Protein AF-A0A2U1Y615-F1 (afdb_monomer_lite)

Sequence (162 aa):
MLVVSILTVRQTLAPLRLLSRMAHAIGPGTTAMRLPLGGVPREVAPLVSAMNDVLDRLEDGFRLQREFTADAAHELRTPLAVLAAHIDTLSERSAAKGFWRAERRGSGSGLGLAIVQRTMTAHGGTVIVEDAVDGGACFQLVFPDPLQTAPMAAGGAPHVRS

pLDDT: mean 71.49, std 14.88, range [36.38, 95.06]

Secondary structure (DSSP, 8-state):
-HHHHHHHHHHHHHHHHHHHHHHTT--TTTTT-PPP-TT--TTTHHHHHHHHHHHHHHHHHHHHHHHHHHHHHHHHHHHHHHHHHHHHHHHHHHHHHHHHHHTS-SSS-SHHHHHHHHHHHHTT-EEEEEEETTTEEEEEEEPPPGGGGS-S----------

Radius of gyration: 43.1 Å; chains: 1; bounding box: 130×39×96 Å

Foldseek 3Di:
DVVVVVVVVCLLCVLVVVVVVVVVVDDPPPLPDQDDLPPDPPVCSVVSVVVNVVSVVVVVVVVVVVVVVVVCVVVVVVVVVVVVVVVVVVVVVVVVVQVVVVVPDDDDSPPVVVVVQVVQVVQVKHWDWDADPVGDIDIDIGGDDPVVPDDPPDDDDDDDDD

Structure (mmCIF, N/CA/C/O backbone):
data_AF-A0A2U1Y615-F1
#
_entry.id   AF-A0A2U1Y615-F1
#
loop_
_atom_site.group_PDB
_atom_site.id
_atom_site.type_symbol
_atom_site.label_atom_id
_atom_site.label_alt_id
_atom_site.label_comp_id
_atom_site.label_asym_id
_atom_site.label_entity_id
_atom_site.label_seq_id
_atom_site.pdbx_PDB_ins_code
_atom_site.Cartn_x
_atom_site.Cartn_y
_atom_site.Cartn_z
_atom_site.occupancy
_atom_site.B_iso_or_equiv
_atom_site.auth_seq_id
_atom_site.auth_comp_id
_atom_site.auth_asym_id
_atom_site.auth_atom_id
_atom_site.pdbx_PDB_model_num
ATOM 1 N N . MET A 1 1 ? -36.461 -12.970 46.860 1.00 58.25 1 MET A N 1
ATOM 2 C CA . MET A 1 1 ? -34.995 -13.054 46.670 1.00 58.25 1 MET A CA 1
ATOM 3 C C . MET A 1 1 ? -34.608 -13.824 45.414 1.00 58.25 1 MET A C 1
ATOM 5 O O . MET A 1 1 ? -34.169 -13.160 44.491 1.00 58.25 1 MET A O 1
ATOM 9 N N . LEU A 1 2 ? -34.858 -15.137 45.288 1.00 77.50 2 LEU A N 1
ATOM 10 C CA . LEU A 1 2 ? -34.485 -15.910 44.079 1.00 77.50 2 LEU A CA 1
ATOM 11 C C . LEU A 1 2 ? -34.915 -15.281 42.738 1.00 77.50 2 LEU A C 1
ATOM 13 O O . LEU A 1 2 ? -34.089 -15.153 41.842 1.00 77.50 2 LEU A O 1
ATOM 17 N N . VAL A 1 3 ? -36.168 -14.826 42.611 1.00 70.06 3 VAL A N 1
ATOM 18 C CA . VAL A 1 3 ? -36.657 -14.153 41.387 1.00 70.06 3 VAL A CA 1
ATOM 19 C C . VAL A 1 3 ? -35.862 -12.880 41.076 1.00 70.06 3 VAL A C 1
ATOM 21 O O . VAL A 1 3 ? -35.546 -12.633 39.918 1.00 70.06 3 VAL A O 1
ATOM 24 N N . VAL A 1 4 ? -35.477 -12.112 42.103 1.00 70.25 4 VAL A N 1
ATOM 25 C CA . VAL A 1 4 ? -34.638 -10.915 41.944 1.00 70.25 4 VAL A CA 1
ATOM 26 C C . VAL A 1 4 ? -33.248 -11.323 41.469 1.00 70.25 4 VAL A C 1
ATOM 28 O O . VAL A 1 4 ? -32.832 -10.844 40.427 1.00 70.25 4 VAL A O 1
ATOM 31 N N . SER A 1 5 ? -32.578 -12.276 42.127 1.00 71.62 5 SER A N 1
ATOM 32 C CA . SER A 1 5 ? -31.261 -12.771 41.692 1.00 71.62 5 SER A CA 1
ATOM 33 C C . SER A 1 5 ? -31.271 -13.304 40.254 1.00 71.62 5 SER A C 1
ATOM 35 O O . SER A 1 5 ? -30.357 -13.013 39.488 1.00 71.62 5 SER A O 1
ATOM 37 N N . ILE A 1 6 ? -32.316 -14.038 39.855 1.00 74.81 6 ILE A N 1
ATOM 38 C CA . ILE A 1 6 ? -32.480 -14.542 38.483 1.00 74.81 6 ILE A CA 1
ATOM 39 C C . ILE A 1 6 ? -32.685 -13.386 37.495 1.00 74.81 6 ILE A C 1
ATOM 41 O O . ILE A 1 6 ? -32.085 -13.400 36.422 1.00 74.81 6 ILE A O 1
ATOM 45 N N . LEU A 1 7 ? -33.487 -12.374 37.839 1.00 69.62 7 LEU A N 1
ATOM 46 C CA . LEU A 1 7 ? -33.644 -11.172 37.016 1.00 69.62 7 LEU A CA 1
ATOM 47 C C . LEU A 1 7 ? -32.320 -10.407 36.898 1.00 69.62 7 LEU A C 1
ATOM 49 O O . LEU A 1 7 ? -31.908 -10.125 35.777 1.00 69.62 7 LEU A O 1
ATOM 53 N N . THR A 1 8 ? -31.606 -10.170 38.003 1.00 68.69 8 THR A N 1
ATOM 54 C CA . THR A 1 8 ? -30.297 -9.502 38.007 1.00 68.69 8 THR A CA 1
ATOM 55 C C . THR A 1 8 ? -29.301 -10.239 37.114 1.00 68.69 8 THR A C 1
ATOM 57 O O . THR A 1 8 ? -28.719 -9.620 36.234 1.00 68.69 8 THR A O 1
ATOM 60 N N . VAL A 1 9 ? -29.161 -11.563 37.254 1.00 71.75 9 VAL A N 1
ATOM 61 C CA . VAL A 1 9 ? -28.249 -12.379 36.428 1.00 71.75 9 VAL A CA 1
ATOM 62 C C . VAL A 1 9 ? -28.651 -12.375 34.949 1.00 71.75 9 VAL A C 1
ATOM 64 O O . VAL A 1 9 ? -27.794 -12.289 34.071 1.00 71.75 9 VAL A O 1
ATOM 67 N N . ARG A 1 10 ? -29.948 -12.433 34.621 1.00 60.84 10 ARG A N 1
ATOM 68 C CA . ARG A 1 10 ? -30.394 -12.352 33.218 1.00 60.84 10 ARG A CA 1
ATOM 69 C C . ARG A 1 10 ? -30.171 -10.957 32.629 1.00 60.84 10 ARG A C 1
ATOM 71 O O . ARG A 1 10 ? -29.836 -10.857 31.452 1.00 60.84 10 ARG A O 1
ATOM 78 N N . GLN A 1 11 ? -30.310 -9.908 33.435 1.00 60.94 11 GLN A N 1
ATOM 79 C CA . GLN A 1 11 ? -30.157 -8.512 33.029 1.00 60.94 11 GLN A CA 1
ATOM 80 C C . GLN A 1 11 ? -28.684 -8.077 32.929 1.00 60.94 11 GLN A C 1
ATOM 82 O O . GLN A 1 11 ? -28.365 -7.271 32.061 1.00 60.94 11 GLN A O 1
ATOM 87 N N . THR A 1 12 ? -27.769 -8.657 33.715 1.00 63.94 12 THR A N 1
ATOM 88 C CA . THR A 1 12 ? -26.314 -8.436 33.579 1.00 63.94 12 THR A CA 1
ATOM 89 C C . THR A 1 12 ? -25.685 -9.244 32.441 1.00 63.94 12 THR A C 1
ATOM 91 O O . THR A 1 12 ? -24.735 -8.778 31.818 1.00 63.94 12 THR A O 1
ATOM 94 N N . LEU A 1 13 ? -26.221 -10.427 32.113 1.00 68.56 13 LEU A N 1
ATOM 95 C CA . LEU A 1 13 ? -25.701 -11.274 31.028 1.00 68.56 13 LEU A CA 1
ATOM 96 C C . LEU A 1 13 ? -26.314 -10.979 29.645 1.00 68.56 13 LEU A C 1
ATOM 98 O O . LEU A 1 13 ? -25.728 -11.352 28.625 1.00 68.56 13 LEU A O 1
ATOM 102 N N . ALA A 1 14 ? -27.472 -10.314 29.569 1.00 67.06 14 ALA A N 1
ATOM 103 C CA . ALA A 1 14 ? -28.089 -9.940 28.292 1.00 67.06 14 ALA A CA 1
ATOM 104 C C . ALA A 1 14 ? -27.231 -8.973 27.436 1.00 67.06 14 ALA A C 1
ATOM 106 O O . ALA A 1 14 ? -27.087 -9.256 26.242 1.00 67.06 14 ALA A O 1
ATOM 107 N N . PRO A 1 15 ? -26.593 -7.915 27.990 1.00 58.94 15 PRO A N 1
ATOM 108 C CA . PRO A 1 15 ? -25.696 -7.037 27.234 1.00 58.94 15 PRO A CA 1
ATOM 109 C C . PRO A 1 15 ? -24.514 -7.784 26.603 1.00 58.94 15 PRO A C 1
ATOM 111 O O . PRO A 1 15 ? -24.197 -7.563 25.437 1.00 58.94 15 PRO A O 1
ATOM 114 N N . LEU A 1 16 ? -23.914 -8.746 27.312 1.00 63.72 16 LEU A N 1
ATOM 115 C CA . LEU A 1 16 ? -22.785 -9.533 26.795 1.00 63.72 16 LEU A CA 1
ATOM 116 C C . LEU A 1 16 ? -23.167 -10.366 25.556 1.00 63.72 16 LEU A C 1
ATOM 118 O O . LEU A 1 16 ? -22.381 -10.494 24.619 1.00 63.72 16 LEU A O 1
ATOM 122 N N . ARG A 1 17 ? -24.407 -10.873 25.500 1.00 63.88 17 ARG A N 1
ATOM 123 C CA . ARG A 1 17 ? -24.959 -11.590 24.330 1.00 63.88 17 ARG A CA 1
ATOM 124 C C . ARG A 1 17 ? -25.344 -10.671 23.166 1.00 63.88 17 ARG A C 1
ATOM 126 O O . ARG A 1 17 ? -25.608 -11.165 22.067 1.00 63.88 17 ARG A O 1
ATOM 133 N N . LEU A 1 18 ? -25.437 -9.363 23.400 1.00 65.00 18 LEU A N 1
ATOM 134 C CA . LEU A 1 18 ? -25.596 -8.354 22.354 1.00 65.00 18 LEU A CA 1
ATOM 135 C C . LEU A 1 18 ? -24.218 -7.994 21.779 1.00 65.00 18 LEU A C 1
ATOM 137 O O . LEU A 1 18 ? -24.011 -8.142 20.577 1.00 65.00 18 LEU A O 1
ATOM 141 N N . LEU A 1 19 ? -23.257 -7.667 22.651 1.00 59.41 19 LEU A N 1
ATOM 142 C CA . LEU A 1 19 ? -21.865 -7.371 22.292 1.00 59.41 19 LEU A CA 1
ATOM 143 C C . LEU A 1 19 ? -21.205 -8.513 21.510 1.00 59.41 19 LEU A C 1
ATOM 145 O O . LEU A 1 19 ? -20.611 -8.270 20.467 1.00 59.41 19 LEU A O 1
ATOM 149 N N . SER A 1 20 ? -21.350 -9.764 21.959 1.00 65.31 20 SER A N 1
ATOM 150 C CA . SER A 1 20 ? -20.775 -10.929 21.269 1.00 65.31 20 SER A CA 1
ATOM 151 C C . SER A 1 20 ? -21.321 -11.113 19.844 1.00 65.31 20 SER A C 1
ATOM 153 O O . SER A 1 20 ? -20.560 -11.466 18.945 1.00 65.31 20 SER A O 1
ATOM 155 N N . ARG A 1 21 ? -22.610 -10.819 19.611 1.00 63.78 21 ARG A N 1
ATOM 156 C CA . ARG A 1 21 ? -23.210 -10.875 18.267 1.00 63.78 21 ARG A CA 1
ATOM 157 C C . ARG A 1 21 ? -22.778 -9.708 17.383 1.00 63.78 21 ARG A C 1
ATOM 159 O O . ARG A 1 21 ? -22.562 -9.920 16.197 1.00 63.78 21 ARG A O 1
ATOM 166 N N . MET A 1 22 ? -22.606 -8.514 17.952 1.00 55.97 22 MET A N 1
ATOM 167 C CA . MET A 1 22 ? -22.051 -7.361 17.234 1.00 55.97 22 MET A CA 1
ATOM 168 C C . MET A 1 22 ? -20.584 -7.594 16.851 1.00 55.97 22 MET A C 1
ATOM 170 O O . MET A 1 22 ? -20.226 -7.373 15.702 1.00 55.97 22 MET A O 1
ATOM 174 N N . ALA A 1 23 ? -19.762 -8.142 17.751 1.00 57.78 23 ALA A N 1
ATOM 175 C CA . ALA A 1 23 ? -18.364 -8.476 17.471 1.00 57.78 23 ALA A CA 1
ATOM 176 C C . ALA A 1 23 ? -18.209 -9.510 16.338 1.00 57.78 23 ALA A C 1
ATOM 178 O O . ALA A 1 23 ? -17.299 -9.393 15.526 1.00 57.78 23 ALA A O 1
ATOM 179 N N . HIS A 1 24 ? -19.124 -10.481 16.228 1.00 56.47 24 HIS A N 1
ATOM 180 C CA . HIS A 1 24 ? -19.172 -11.421 15.096 1.00 56.47 24 HIS A CA 1
ATOM 181 C C . HIS A 1 24 ? -19.591 -10.783 13.757 1.00 56.47 24 HIS A C 1
ATOM 183 O O . HIS A 1 24 ? -19.408 -11.402 12.713 1.00 56.47 24 HIS A O 1
ATOM 189 N N . ALA A 1 25 ? -20.146 -9.567 13.770 1.00 54.94 25 ALA A N 1
ATOM 190 C CA . ALA A 1 25 ? -20.493 -8.808 12.570 1.00 54.94 25 ALA A CA 1
ATOM 191 C C . ALA A 1 25 ? -19.391 -7.817 12.138 1.00 54.94 25 ALA A C 1
ATOM 193 O O . ALA A 1 25 ? -19.546 -7.157 11.108 1.00 54.94 25 ALA A O 1
ATOM 194 N N . ILE A 1 26 ? -18.285 -7.709 12.889 1.00 51.66 26 ILE A N 1
ATOM 195 C CA . ILE A 1 26 ? -17.120 -6.891 12.526 1.00 51.66 26 ILE A CA 1
ATOM 196 C C . ILE A 1 26 ? -16.234 -7.701 11.572 1.00 51.66 26 ILE A C 1
ATOM 198 O O . ILE A 1 26 ? -15.547 -8.638 11.971 1.00 51.66 26 ILE A O 1
ATOM 202 N N . GLY A 1 27 ? -16.255 -7.323 10.298 1.00 54.62 27 GLY A N 1
ATOM 203 C CA . GLY A 1 27 ? -15.402 -7.854 9.239 1.00 54.62 27 GLY A CA 1
ATOM 204 C C . GLY A 1 27 ? -14.787 -6.724 8.404 1.00 54.62 27 GLY A C 1
ATOM 205 O O . GLY A 1 27 ? -15.030 -5.550 8.692 1.00 54.62 27 GLY A O 1
ATOM 206 N N . PRO A 1 28 ? -14.029 -7.039 7.335 1.00 46.25 28 PRO A N 1
ATOM 207 C CA . PRO A 1 28 ? -13.206 -6.066 6.594 1.00 46.25 28 PRO A CA 1
ATOM 208 C C . PRO A 1 28 ? -13.935 -4.871 5.943 1.00 46.25 28 PRO A C 1
ATOM 210 O O . PRO A 1 28 ? -13.275 -3.988 5.396 1.00 46.25 28 PRO A O 1
ATOM 213 N N . GLY A 1 29 ? -15.274 -4.839 5.980 1.00 47.25 29 GLY A N 1
ATOM 214 C CA . GLY A 1 29 ? -16.115 -3.752 5.467 1.00 47.25 29 GLY A CA 1
ATOM 215 C C . GLY A 1 29 ? -17.134 -3.177 6.464 1.00 47.25 29 GLY A C 1
ATOM 216 O O . GLY A 1 29 ? -17.986 -2.401 6.046 1.00 47.25 29 GLY A O 1
ATOM 217 N N . THR A 1 30 ? -17.097 -3.552 7.751 1.00 46.56 30 THR A N 1
ATOM 218 C CA . THR A 1 30 ? -18.109 -3.152 8.762 1.00 46.56 30 THR A CA 1
ATOM 219 C C . THR A 1 30 ? -17.526 -2.527 10.037 1.00 46.56 30 THR A C 1
ATOM 221 O O . THR A 1 30 ? -18.259 -2.292 10.999 1.00 46.56 30 THR A O 1
ATOM 224 N N . THR A 1 31 ? -16.230 -2.197 10.047 1.00 49.22 31 THR A N 1
ATOM 225 C CA . THR A 1 31 ? -15.482 -1.664 11.206 1.00 49.22 31 THR A CA 1
ATOM 226 C C . THR A 1 31 ? -16.103 -0.414 11.847 1.00 49.22 31 THR A C 1
ATOM 228 O O . THR A 1 31 ? -15.983 -0.227 13.055 1.00 49.22 31 THR A O 1
ATOM 231 N N . ALA A 1 32 ? -16.851 0.388 11.083 1.00 51.56 32 ALA A N 1
ATOM 232 C CA . ALA A 1 32 ? -17.516 1.607 11.551 1.00 51.56 32 ALA A CA 1
ATOM 233 C C . ALA A 1 32 ? -18.609 1.397 12.630 1.00 51.56 32 ALA A C 1
ATOM 235 O O . ALA A 1 32 ? -19.065 2.367 13.238 1.00 51.56 32 ALA A O 1
ATOM 236 N N . MET A 1 33 ? -19.062 0.163 12.896 1.00 51.78 33 MET A N 1
ATOM 237 C CA . MET A 1 33 ? -20.088 -0.099 13.915 1.00 51.78 33 MET A CA 1
ATOM 238 C C . MET A 1 33 ? -19.484 -0.147 15.333 1.00 51.78 33 MET A C 1
ATOM 240 O O . MET A 1 33 ? -19.117 -1.207 15.837 1.00 51.78 33 MET A O 1
ATOM 244 N N . ARG A 1 34 ? -19.395 1.016 15.991 1.00 63.06 34 ARG A N 1
ATOM 245 C CA . ARG A 1 34 ? -18.951 1.140 17.395 1.00 63.06 34 ARG A CA 1
ATOM 246 C C . ARG A 1 34 ? -19.960 0.533 18.376 1.00 63.06 34 ARG A C 1
ATOM 248 O O . ARG A 1 34 ? -21.172 0.582 18.155 1.00 63.06 34 ARG A O 1
ATOM 255 N N . LEU A 1 35 ? -19.466 -0.002 19.495 1.00 65.00 35 LEU A N 1
ATOM 256 C CA . LEU A 1 35 ? -20.323 -0.538 20.557 1.00 65.00 35 LEU A CA 1
ATOM 257 C C . LEU A 1 35 ? -21.043 0.621 21.278 1.00 65.00 35 LEU A C 1
ATOM 259 O O . LEU A 1 35 ? -20.371 1.555 21.731 1.00 65.00 35 LEU A O 1
ATOM 263 N N . PRO A 1 36 ? -22.382 0.582 21.430 1.00 65.56 36 PRO A N 1
ATOM 264 C CA . PRO A 1 36 ? -23.127 1.666 22.060 1.00 65.56 36 PRO A CA 1
ATOM 265 C C . PRO A 1 36 ? -22.837 1.743 23.564 1.00 65.56 36 PRO A C 1
ATOM 267 O O . PRO A 1 36 ? -23.026 0.775 24.296 1.00 65.56 36 PRO A O 1
ATOM 270 N N . LEU A 1 37 ? -22.437 2.927 24.037 1.00 64.69 37 LEU A N 1
ATOM 271 C CA . LEU A 1 37 ? -22.217 3.213 25.464 1.00 64.69 37 LEU A CA 1
ATOM 272 C C . LEU A 1 37 ? -23.532 3.429 26.245 1.00 64.69 37 LEU A C 1
ATOM 274 O O . LEU A 1 37 ? -23.552 3.361 27.474 1.00 64.69 37 LEU A O 1
ATOM 278 N N . GLY A 1 38 ? -24.644 3.681 25.547 1.00 67.25 38 GLY A N 1
ATOM 279 C CA . GLY A 1 38 ? -25.960 3.878 26.157 1.00 67.25 38 GLY A CA 1
ATOM 280 C C . GLY A 1 38 ? -26.525 2.588 26.760 1.00 67.25 38 GLY A C 1
ATOM 281 O O . GLY A 1 38 ? -26.623 1.571 26.081 1.00 67.25 38 GLY A O 1
ATOM 282 N N . GLY A 1 39 ? -26.929 2.636 28.034 1.00 69.69 39 GLY A N 1
ATOM 283 C CA . GLY A 1 39 ? -27.520 1.492 28.745 1.00 69.69 39 GLY A CA 1
ATOM 284 C C . GLY A 1 39 ? -26.515 0.460 29.277 1.00 69.69 39 GLY A C 1
ATOM 285 O O . GLY A 1 39 ? -26.929 -0.569 29.810 1.00 69.69 39 GLY A O 1
ATOM 286 N N . VAL A 1 40 ? -25.211 0.723 29.164 1.00 71.81 40 VAL A N 1
ATOM 287 C CA . VAL A 1 40 ? -24.149 -0.140 29.704 1.00 71.81 40 VAL A CA 1
ATOM 288 C C . VAL A 1 40 ? -23.959 0.138 31.211 1.00 71.81 40 VAL A C 1
ATOM 290 O O . VAL A 1 40 ? -23.891 1.306 31.599 1.00 71.81 40 VAL A O 1
ATOM 293 N N . PRO A 1 41 ? -23.855 -0.890 32.082 1.00 74.94 41 PRO A N 1
ATOM 294 C CA . PRO A 1 41 ? -23.499 -0.706 33.494 1.00 74.94 41 PRO A CA 1
ATOM 295 C C . PRO A 1 41 ? -22.156 0.019 33.665 1.00 74.94 41 PRO A C 1
ATOM 297 O O . PRO A 1 41 ? -21.246 -0.151 32.847 1.00 74.94 41 PRO A O 1
ATOM 300 N N . ARG A 1 42 ? -21.998 0.804 34.739 1.00 75.12 42 ARG A N 1
ATOM 301 C CA . ARG A 1 42 ? -20.797 1.641 34.961 1.00 75.12 42 ARG A CA 1
ATOM 302 C C . ARG A 1 42 ? -19.507 0.824 35.053 1.00 75.12 42 ARG A C 1
ATOM 304 O O . ARG A 1 42 ? -18.445 1.321 34.707 1.00 75.12 42 ARG A O 1
ATOM 311 N N . GLU A 1 43 ? -19.618 -0.428 35.471 1.00 80.12 43 GLU A N 1
ATOM 312 C CA . GLU A 1 43 ? -18.542 -1.407 35.609 1.00 80.12 43 GLU A CA 1
ATOM 313 C C . GLU A 1 43 ? -18.075 -1.951 34.248 1.00 80.12 43 GLU A C 1
ATOM 315 O O . GLU A 1 43 ? -16.931 -2.372 34.102 1.00 80.12 43 GLU A O 1
ATOM 320 N N . VAL A 1 44 ? -18.956 -1.940 33.241 1.00 78.69 44 VAL A N 1
ATOM 321 C CA . VAL A 1 44 ? -18.710 -2.491 31.896 1.00 78.69 44 VAL A CA 1
ATOM 322 C C . VAL A 1 44 ? -18.309 -1.392 30.903 1.00 78.69 44 VAL A C 1
ATOM 324 O O . VAL A 1 44 ? -17.588 -1.663 29.943 1.00 78.69 44 VAL A O 1
ATOM 327 N N . ALA A 1 45 ? -18.705 -0.138 31.149 1.00 76.56 45 ALA A N 1
ATOM 328 C CA . ALA A 1 45 ? -18.372 1.003 30.294 1.00 76.56 45 ALA A CA 1
ATOM 329 C C . ALA A 1 45 ? -16.857 1.185 30.009 1.00 76.56 45 ALA A C 1
ATOM 331 O O . ALA A 1 45 ? -16.527 1.423 28.845 1.00 76.56 45 ALA A O 1
ATOM 332 N N . PRO A 1 46 ? -15.918 1.004 30.968 1.00 78.50 46 PRO A N 1
ATOM 333 C CA . PRO A 1 46 ? -14.481 1.111 30.688 1.00 78.50 46 PRO A CA 1
ATOM 334 C C . PRO A 1 46 ? -13.974 0.063 29.687 1.00 78.50 46 PRO A C 1
ATOM 336 O O . PRO A 1 46 ? -13.151 0.378 28.832 1.00 78.50 46 PRO A O 1
ATOM 339 N N . LEU A 1 47 ? -14.499 -1.167 29.747 1.00 81.44 47 LEU A N 1
ATOM 340 C CA . LEU A 1 47 ? -14.148 -2.237 28.807 1.00 81.44 47 LEU A CA 1
ATOM 341 C C . LEU A 1 47 ? -14.691 -1.952 27.400 1.00 81.44 47 LEU A C 1
ATOM 343 O O . LEU A 1 47 ? -14.006 -2.210 26.414 1.00 81.44 47 LEU A O 1
ATOM 347 N N . VAL A 1 48 ? -15.905 -1.400 27.302 1.00 80.50 48 VAL A N 1
ATOM 348 C CA . VAL A 1 48 ? -16.489 -0.981 26.016 1.00 80.50 48 VAL A CA 1
ATOM 349 C C . VAL A 1 48 ? -15.687 0.165 25.398 1.00 80.50 48 VAL A C 1
ATOM 351 O O . VAL A 1 48 ? -15.430 0.130 24.197 1.00 80.50 48 VAL A O 1
ATOM 354 N N . SER A 1 49 ? -15.234 1.129 26.207 1.00 79.81 49 SER A N 1
ATOM 355 C CA . SER A 1 49 ? -14.332 2.194 25.749 1.00 79.81 49 SER A CA 1
ATOM 356 C C . SER A 1 49 ? -13.020 1.616 25.220 1.00 79.81 49 SER A C 1
ATOM 358 O O . SER A 1 49 ? -12.699 1.833 24.060 1.00 79.81 49 SER A O 1
ATOM 360 N N . ALA A 1 50 ? -12.325 0.788 26.008 1.00 84.00 50 ALA A N 1
ATOM 361 C CA . ALA A 1 50 ? -11.052 0.191 25.602 1.00 84.00 50 ALA A CA 1
ATOM 362 C C . ALA A 1 50 ? -11.166 -0.686 24.337 1.00 84.00 50 ALA A C 1
ATOM 364 O O . ALA A 1 50 ? -10.234 -0.745 23.538 1.00 84.00 50 ALA A O 1
ATOM 365 N N . MET A 1 51 ? -12.306 -1.356 24.128 1.00 78.94 51 MET A N 1
ATOM 366 C CA . MET A 1 51 ? -12.578 -2.091 22.888 1.00 78.94 51 MET A CA 1
ATOM 367 C C . MET A 1 51 ? -12.771 -1.145 21.696 1.00 78.94 51 MET A C 1
ATOM 369 O O . MET A 1 51 ? -12.219 -1.402 20.629 1.00 78.94 51 MET A O 1
ATOM 373 N N . ASN A 1 52 ? -13.513 -0.045 21.866 1.00 85.06 52 ASN A N 1
ATOM 374 C CA . ASN A 1 52 ? -13.659 0.973 20.825 1.00 85.06 52 ASN A CA 1
ATOM 375 C C . ASN A 1 52 ? -12.296 1.614 20.480 1.00 85.06 52 ASN A C 1
ATOM 377 O O . ASN A 1 52 ? -11.974 1.680 19.299 1.00 85.06 52 ASN A O 1
ATOM 381 N N . ASP A 1 53 ? -11.451 1.934 21.468 1.00 85.12 53 ASP A N 1
ATOM 382 C CA . ASP A 1 53 ? -10.096 2.475 21.249 1.00 85.12 53 ASP A CA 1
ATOM 383 C C . ASP A 1 53 ? -9.199 1.515 20.432 1.00 85.12 53 ASP A C 1
ATOM 385 O O . ASP A 1 53 ? -8.339 1.941 19.657 1.00 85.12 53 ASP A O 1
ATOM 389 N N . VAL A 1 54 ? -9.368 0.197 20.605 1.00 85.25 54 VAL A N 1
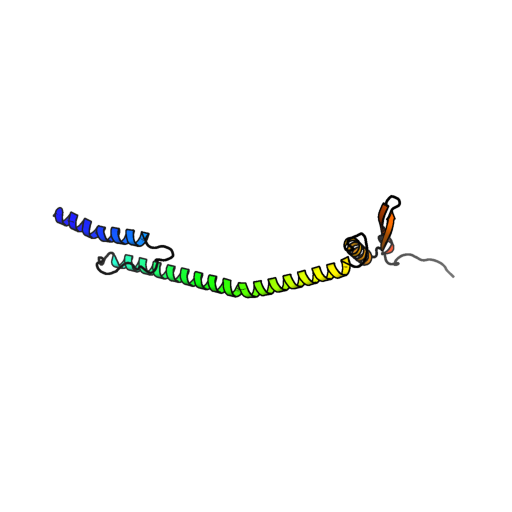ATOM 390 C CA . VAL A 1 54 ? -8.666 -0.827 19.809 1.00 85.25 54 VAL A CA 1
ATOM 391 C C . VAL A 1 54 ? -9.228 -0.905 18.387 1.00 85.25 54 VAL A C 1
ATOM 393 O O . VAL A 1 54 ? -8.452 -1.036 17.439 1.00 85.25 54 VAL A O 1
ATOM 396 N N . LEU A 1 55 ? -10.549 -0.793 18.218 1.00 81.75 55 LEU A N 1
ATOM 397 C CA . LEU A 1 55 ? -11.193 -0.744 16.901 1.00 81.75 55 LEU A CA 1
ATOM 398 C C . LEU A 1 55 ? -10.776 0.507 16.113 1.00 81.75 55 LEU A C 1
ATOM 400 O O . LEU A 1 55 ? -10.467 0.377 14.931 1.00 81.75 55 LEU A O 1
ATOM 404 N N . ASP A 1 56 ? -10.686 1.672 16.764 1.00 84.12 56 ASP A N 1
ATOM 405 C CA . ASP A 1 56 ? -10.181 2.919 16.171 1.00 84.12 56 ASP A CA 1
ATOM 406 C C . ASP A 1 56 ? -8.762 2.716 15.605 1.00 84.12 56 ASP A C 1
ATOM 408 O O . ASP A 1 56 ? -8.518 2.937 14.419 1.00 84.12 56 ASP A O 1
ATOM 412 N N . ARG A 1 57 ? -7.837 2.179 16.417 1.00 85.25 57 ARG A N 1
ATOM 413 C CA . ARG A 1 57 ? -6.441 1.925 16.005 1.00 85.25 57 ARG A CA 1
ATOM 414 C C . ARG A 1 57 ? -6.315 0.924 14.853 1.00 85.25 57 ARG A C 1
ATOM 416 O O . ARG A 1 57 ? -5.423 1.064 14.016 1.00 85.25 57 ARG A O 1
ATOM 423 N N . LEU A 1 58 ? -7.173 -0.097 14.809 1.00 84.31 58 LEU A N 1
ATOM 424 C CA . LEU A 1 58 ? -7.211 -1.054 13.698 1.00 84.31 58 LEU A CA 1
ATOM 425 C C . LEU A 1 58 ? -7.748 -0.404 12.417 1.00 84.31 58 LEU A C 1
ATOM 427 O O . LEU A 1 58 ? -7.202 -0.632 11.338 1.00 84.31 58 LEU A O 1
ATOM 431 N N . GLU A 1 59 ? -8.792 0.417 12.524 1.00 80.88 59 GLU A N 1
ATOM 432 C CA . GLU A 1 59 ? -9.377 1.151 11.400 1.00 80.88 59 GLU A CA 1
ATOM 433 C C . GLU A 1 59 ? -8.381 2.155 10.797 1.00 80.88 59 GLU A C 1
ATOM 435 O O . GLU A 1 59 ? -8.227 2.204 9.572 1.00 80.88 59 GLU A O 1
ATOM 440 N N . ASP A 1 60 ? -7.625 2.859 11.643 1.00 83.00 60 ASP A N 1
ATOM 441 C CA . ASP A 1 60 ? -6.512 3.730 11.251 1.00 83.00 60 ASP A CA 1
ATOM 442 C C . ASP A 1 60 ? -5.405 2.964 10.516 1.00 83.00 60 ASP A C 1
ATOM 444 O O . ASP A 1 60 ? -5.006 3.357 9.416 1.00 83.00 60 ASP A O 1
ATOM 448 N N . GLY A 1 61 ? -4.956 1.831 11.067 1.00 79.56 61 GLY A N 1
ATOM 449 C CA . GLY A 1 61 ? -3.935 0.985 10.442 1.00 79.56 61 GLY A CA 1
ATOM 450 C C . GLY A 1 61 ? -4.354 0.457 9.065 1.00 79.56 61 GLY A C 1
ATOM 451 O O . GLY A 1 61 ? -3.600 0.569 8.096 1.00 79.56 61 GLY A O 1
ATOM 452 N N . PHE A 1 62 ? -5.582 -0.057 8.937 1.00 79.81 62 PHE A N 1
ATOM 453 C CA . PHE A 1 62 ? -6.107 -0.543 7.655 1.00 79.81 62 PHE A CA 1
ATOM 454 C C . PHE A 1 62 ? -6.369 0.576 6.641 1.00 79.81 62 PHE A C 1
ATOM 456 O O . PHE A 1 62 ? -6.332 0.329 5.434 1.00 79.81 62 PHE A O 1
ATOM 463 N N . ARG A 1 63 ? -6.678 1.798 7.086 1.00 79.88 63 ARG A N 1
ATOM 464 C CA . ARG A 1 63 ? -6.792 2.971 6.209 1.00 79.88 63 ARG A CA 1
ATOM 465 C C . ARG A 1 63 ? -5.433 3.335 5.615 1.00 79.88 63 ARG A C 1
ATOM 467 O O . ARG A 1 63 ? -5.307 3.301 4.394 1.00 79.88 63 ARG A O 1
ATOM 474 N N . LEU A 1 64 ? -4.415 3.526 6.455 1.00 80.75 64 LEU A N 1
ATOM 475 C CA . LEU A 1 64 ? -3.059 3.859 6.009 1.00 80.75 64 LEU A CA 1
ATOM 476 C C . LEU A 1 64 ? -2.481 2.785 5.068 1.00 80.75 64 LEU A C 1
ATOM 478 O O . LEU A 1 64 ? -1.886 3.108 4.044 1.00 80.75 64 LEU A O 1
ATOM 482 N N . GLN A 1 65 ? -2.709 1.499 5.364 1.00 81.94 65 GLN A N 1
ATOM 483 C CA . GLN A 1 65 ? -2.283 0.399 4.492 1.00 81.94 65 GLN A CA 1
ATOM 484 C C . GLN A 1 65 ? -2.974 0.429 3.117 1.00 81.94 65 GLN A C 1
ATOM 486 O O . GLN A 1 65 ? -2.335 0.130 2.105 1.00 81.94 65 GLN A O 1
ATOM 491 N N . ARG A 1 66 ? -4.271 0.767 3.058 1.00 82.12 66 ARG A N 1
ATOM 492 C CA . ARG A 1 66 ? -5.018 0.872 1.793 1.00 82.12 66 ARG A CA 1
ATOM 493 C C . ARG A 1 66 ? -4.550 2.054 0.954 1.00 82.12 66 ARG A C 1
ATOM 495 O O . ARG A 1 66 ? -4.338 1.861 -0.238 1.00 82.12 66 ARG A O 1
ATOM 502 N N . GLU A 1 67 ? -4.351 3.216 1.570 1.00 84.56 67 GLU A N 1
ATOM 503 C CA . GLU A 1 67 ? -3.811 4.414 0.912 1.00 84.56 67 GLU A CA 1
ATOM 504 C C . GLU A 1 67 ? -2.416 4.118 0.340 1.00 84.56 67 GLU A C 1
ATOM 506 O O . GLU A 1 67 ? -2.242 4.157 -0.874 1.00 84.56 67 GLU A O 1
ATOM 511 N N . PHE A 1 68 ? -1.484 3.618 1.161 1.00 82.56 68 PHE A N 1
ATOM 512 C CA . PHE A 1 68 ? -0.140 3.232 0.709 1.00 82.56 68 PHE A CA 1
ATOM 513 C C . PHE A 1 68 ? -0.149 2.214 -0.446 1.00 82.56 68 PHE A C 1
ATOM 515 O O . PHE A 1 68 ? 0.630 2.334 -1.389 1.00 82.56 68 PHE A O 1
ATOM 522 N N . THR A 1 69 ? -1.038 1.213 -0.407 1.00 81.44 69 THR A N 1
ATOM 523 C CA . THR A 1 69 ? -1.143 0.208 -1.482 1.00 81.44 69 THR A CA 1
ATOM 524 C C . THR A 1 69 ? -1.720 0.809 -2.768 1.00 81.44 69 THR A C 1
ATOM 526 O O . THR A 1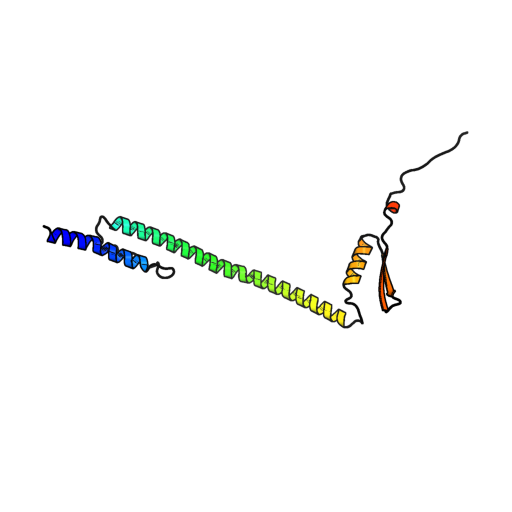 69 ? -1.280 0.455 -3.863 1.00 81.44 69 THR A O 1
ATOM 529 N N . ALA A 1 70 ? -2.701 1.709 -2.657 1.00 84.44 70 ALA A N 1
ATOM 530 C CA . ALA A 1 70 ? -3.306 2.381 -3.800 1.00 84.44 70 ALA A CA 1
ATOM 531 C C . ALA A 1 70 ? -2.322 3.354 -4.461 1.00 84.44 70 ALA A C 1
ATOM 533 O O . ALA A 1 70 ? -2.187 3.328 -5.687 1.00 84.44 70 ALA A O 1
ATOM 534 N N . ASP A 1 71 ? -1.605 4.146 -3.666 1.00 82.88 71 ASP A N 1
ATOM 535 C CA . ASP A 1 71 ? -0.614 5.107 -4.146 1.00 82.88 71 ASP A CA 1
ATOM 536 C C . ASP A 1 71 ? 0.563 4.380 -4.797 1.00 82.88 71 ASP A C 1
ATOM 538 O O . ASP A 1 71 ? 0.848 4.622 -5.969 1.00 82.88 71 ASP A O 1
ATOM 542 N N . ALA A 1 72 ? 1.150 3.378 -4.130 1.00 86.31 72 ALA A N 1
ATOM 543 C CA . ALA A 1 72 ? 2.226 2.567 -4.703 1.00 86.31 72 ALA A CA 1
ATOM 544 C C . ALA A 1 72 ? 1.819 1.891 -6.027 1.00 86.31 72 ALA A C 1
ATOM 546 O O . ALA A 1 72 ? 2.613 1.829 -6.965 1.00 86.31 72 ALA A O 1
ATOM 547 N N . ALA A 1 73 ? 0.573 1.418 -6.158 1.00 86.88 73 ALA A N 1
ATOM 548 C CA . ALA A 1 73 ? 0.086 0.837 -7.410 1.00 86.88 73 ALA A CA 1
ATOM 549 C C . ALA A 1 73 ? -0.025 1.866 -8.553 1.00 86.88 73 ALA A C 1
ATOM 551 O O . ALA A 1 73 ? 0.199 1.514 -9.715 1.00 86.88 73 ALA A O 1
ATOM 552 N N . HIS A 1 74 ? -0.355 3.127 -8.255 1.00 89.06 74 HIS A N 1
ATOM 553 C CA . HIS A 1 74 ? -0.388 4.205 -9.249 1.00 89.06 74 HIS A CA 1
ATOM 554 C C . HIS A 1 74 ? 1.017 4.721 -9.578 1.00 89.06 74 HIS A C 1
ATOM 556 O O . HIS A 1 74 ? 1.348 4.857 -10.759 1.00 89.06 74 HIS A O 1
ATOM 562 N N . GLU A 1 75 ? 1.862 4.925 -8.567 1.00 89.69 75 GLU A N 1
ATOM 563 C CA . GLU A 1 75 ? 3.246 5.373 -8.727 1.00 89.69 75 GLU A CA 1
ATOM 564 C C . GLU A 1 75 ? 4.116 4.359 -9.469 1.00 89.69 75 GLU A C 1
ATOM 566 O O . GLU A 1 75 ? 4.965 4.775 -10.248 1.00 89.69 75 GLU A O 1
ATOM 571 N N . LEU A 1 76 ? 3.891 3.048 -9.305 1.00 93.62 76 LEU A N 1
ATOM 572 C CA . LEU A 1 76 ? 4.630 2.006 -10.031 1.00 93.62 76 LEU A CA 1
ATOM 573 C C . LEU A 1 76 ? 4.098 1.749 -11.448 1.00 93.62 76 LEU A C 1
ATOM 575 O O . LEU A 1 76 ? 4.872 1.354 -12.322 1.00 93.62 76 LEU A O 1
ATOM 579 N N . ARG A 1 77 ? 2.807 1.991 -11.723 1.00 89.88 77 ARG A N 1
ATOM 580 C CA . ARG A 1 77 ? 2.220 1.777 -13.061 1.00 89.88 77 ARG A CA 1
ATOM 581 C C . ARG A 1 77 ? 2.925 2.614 -14.130 1.00 89.88 77 ARG A C 1
ATOM 583 O O . ARG A 1 77 ? 3.220 2.101 -15.206 1.00 89.88 77 ARG A O 1
ATOM 590 N N . THR A 1 78 ? 3.214 3.877 -13.831 1.00 95.06 78 THR A N 1
ATOM 591 C CA . THR A 1 78 ? 3.858 4.821 -14.758 1.00 95.06 78 THR A CA 1
ATOM 592 C C . THR A 1 78 ? 5.292 4.417 -15.153 1.00 95.06 78 THR A C 1
ATOM 594 O O . THR A 1 78 ? 5.534 4.250 -16.350 1.00 95.06 78 THR A O 1
ATOM 597 N N . PRO A 1 79 ? 6.253 4.192 -14.230 1.00 92.94 79 PRO A N 1
ATOM 598 C CA . PRO A 1 79 ? 7.604 3.755 -14.580 1.00 92.94 79 PRO A CA 1
ATOM 599 C C . PRO A 1 79 ? 7.629 2.355 -15.207 1.00 92.94 79 PRO A C 1
ATOM 601 O O . PRO A 1 79 ? 8.434 2.126 -16.108 1.00 92.94 79 PRO A O 1
ATOM 604 N N . LEU A 1 80 ? 6.730 1.439 -14.817 1.00 91.88 80 LEU A N 1
ATOM 605 C CA . LEU A 1 80 ? 6.602 0.140 -15.491 1.00 91.88 80 LEU A CA 1
ATOM 606 C C . LEU A 1 80 ? 6.116 0.289 -16.940 1.00 91.88 80 LEU A C 1
ATOM 608 O O . LEU A 1 80 ? 6.668 -0.363 -17.822 1.00 91.88 80 LEU A O 1
ATOM 612 N N . ALA A 1 81 ? 5.153 1.175 -17.213 1.00 92.44 81 ALA A N 1
ATOM 613 C CA . ALA A 1 81 ? 4.710 1.471 -18.577 1.00 92.44 81 ALA A CA 1
ATOM 614 C C . ALA A 1 81 ? 5.828 2.107 -19.424 1.00 92.44 81 ALA A C 1
ATOM 616 O O . ALA A 1 81 ? 6.010 1.735 -20.583 1.00 92.44 81 ALA A O 1
ATOM 617 N N . VAL A 1 82 ? 6.627 3.010 -18.841 1.00 95.06 82 VAL A N 1
ATOM 618 C CA . VAL A 1 82 ? 7.810 3.587 -19.505 1.00 95.06 82 VAL A CA 1
ATOM 619 C C . VAL A 1 82 ? 8.852 2.509 -19.817 1.00 95.06 82 VAL A C 1
ATOM 621 O O . VAL A 1 82 ? 9.399 2.497 -20.920 1.00 95.06 82 VAL A O 1
ATOM 624 N N . LEU A 1 83 ? 9.124 1.590 -18.886 1.00 92.44 83 LEU A N 1
ATOM 625 C CA . LEU A 1 83 ? 10.087 0.506 -19.092 1.00 92.44 83 LEU A CA 1
ATOM 626 C C . LEU A 1 83 ? 9.601 -0.503 -20.146 1.00 92.44 83 LEU A C 1
ATOM 628 O O . LEU A 1 83 ? 10.388 -0.911 -20.997 1.00 92.44 83 LEU A O 1
ATOM 632 N N . ALA A 1 84 ? 8.310 -0.848 -20.137 1.00 89.94 84 ALA A N 1
ATOM 633 C CA . ALA A 1 84 ? 7.688 -1.695 -21.155 1.00 89.94 84 ALA A CA 1
ATOM 634 C C . ALA A 1 84 ? 7.818 -1.075 -22.557 1.00 89.94 84 ALA A C 1
ATOM 636 O O . ALA A 1 84 ? 8.341 -1.722 -23.460 1.00 89.94 84 ALA A O 1
ATOM 637 N N . ALA A 1 85 ? 7.484 0.212 -22.711 1.00 92.00 85 ALA A N 1
ATOM 638 C CA . ALA A 1 85 ? 7.647 0.923 -23.980 1.00 92.00 85 ALA A CA 1
ATOM 639 C C . ALA A 1 85 ? 9.110 0.942 -24.473 1.00 92.00 85 ALA A C 1
ATOM 641 O O . ALA A 1 85 ? 9.369 0.801 -25.670 1.00 92.00 85 ALA A O 1
ATOM 642 N N . HIS A 1 86 ? 10.092 1.062 -23.569 1.00 92.62 86 HIS A N 1
ATOM 643 C CA . HIS A 1 86 ? 11.505 0.941 -23.943 1.00 92.62 86 HIS A CA 1
ATOM 644 C C . HIS A 1 86 ? 11.841 -0.463 -24.468 1.00 92.62 86 HIS A C 1
ATOM 646 O O . HIS A 1 86 ? 12.511 -0.573 -25.496 1.00 92.62 86 HIS A O 1
ATOM 652 N N . ILE A 1 87 ? 11.360 -1.525 -23.813 1.00 94.19 87 ILE A N 1
ATOM 653 C CA . ILE A 1 87 ? 11.562 -2.916 -24.253 1.00 94.19 87 ILE A CA 1
ATOM 654 C C . ILE A 1 87 ? 10.942 -3.147 -25.639 1.00 94.19 87 ILE A C 1
ATOM 656 O O . ILE A 1 87 ? 11.617 -3.697 -26.513 1.00 94.19 87 ILE A O 1
ATOM 660 N N . ASP A 1 88 ? 9.727 -2.654 -25.882 1.00 90.88 88 ASP A N 1
ATOM 661 C CA . ASP A 1 88 ? 9.056 -2.774 -27.182 1.00 90.88 88 ASP A CA 1
ATOM 662 C C . ASP A 1 88 ? 9.866 -2.097 -28.300 1.00 90.88 88 ASP A C 1
ATOM 664 O O . ASP A 1 88 ? 10.158 -2.727 -29.318 1.00 90.88 88 ASP A O 1
ATOM 668 N N . THR A 1 89 ? 10.372 -0.874 -28.088 1.00 89.12 89 THR A N 1
ATOM 669 C CA . THR A 1 89 ? 11.201 -0.185 -29.104 1.00 89.12 89 THR A CA 1
ATOM 670 C C . THR A 1 89 ? 12.516 -0.918 -29.416 1.00 89.12 89 THR A C 1
ATOM 672 O O . THR A 1 89 ? 13.038 -0.839 -30.534 1.00 89.12 89 THR A O 1
ATOM 675 N N . LEU A 1 90 ? 13.078 -1.650 -28.445 1.00 89.81 90 LEU A N 1
ATOM 676 C CA . LEU A 1 90 ? 14.271 -2.482 -28.637 1.00 89.81 90 LEU A CA 1
ATOM 677 C C . LEU A 1 90 ? 13.940 -3.773 -29.399 1.00 89.81 90 LEU A C 1
ATOM 679 O O . LEU A 1 90 ? 14.742 -4.210 -30.234 1.00 89.81 90 LEU A O 1
ATOM 683 N N . SER A 1 91 ? 12.756 -4.343 -29.163 1.00 85.50 91 SER A N 1
ATOM 684 C CA . SER A 1 91 ? 12.209 -5.475 -29.916 1.00 85.50 91 SER A CA 1
ATOM 685 C C . SER A 1 91 ? 11.990 -5.101 -31.386 1.00 85.50 91 SER A C 1
ATOM 687 O O . SER A 1 91 ? 12.566 -5.732 -32.275 1.00 85.50 91 SER A O 1
ATOM 689 N N . GLU A 1 92 ? 11.294 -3.993 -31.660 1.00 79.50 92 GLU A N 1
ATOM 690 C CA . GLU A 1 92 ? 11.051 -3.479 -33.017 1.00 79.50 92 GLU A CA 1
ATOM 691 C C . GLU A 1 92 ? 12.352 -3.196 -33.779 1.00 79.50 92 GLU A C 1
ATOM 693 O O . GLU A 1 92 ? 12.518 -3.621 -34.925 1.00 79.50 92 GLU A O 1
ATOM 698 N N . ARG A 1 93 ? 13.333 -2.541 -33.141 1.00 70.44 93 ARG A N 1
ATOM 699 C CA . ARG A 1 93 ? 14.660 -2.304 -33.744 1.00 70.44 93 ARG A CA 1
ATOM 700 C C . ARG A 1 93 ? 15.411 -3.600 -34.049 1.00 70.44 93 ARG A C 1
ATOM 702 O O . ARG A 1 93 ? 16.218 -3.624 -34.982 1.00 70.44 93 ARG A O 1
ATOM 709 N N . SER A 1 94 ? 15.176 -4.658 -33.279 1.00 69.44 94 SER A N 1
ATOM 710 C CA . SER A 1 94 ? 15.782 -5.975 -33.500 1.00 69.44 94 SER A CA 1
ATOM 711 C C . SER A 1 94 ? 15.090 -6.715 -34.645 1.00 69.44 94 SER A C 1
ATOM 713 O O . SER A 1 94 ? 15.776 -7.225 -35.532 1.00 69.44 94 SER A O 1
ATOM 715 N N . ALA A 1 95 ? 13.756 -6.675 -34.705 1.00 71.06 95 ALA A N 1
ATOM 716 C CA . ALA A 1 95 ? 12.964 -7.201 -35.814 1.00 71.06 95 ALA A CA 1
ATOM 717 C C . ALA A 1 95 ? 13.309 -6.503 -37.142 1.00 71.06 95 ALA A C 1
ATOM 719 O O . ALA A 1 95 ? 13.610 -7.173 -38.129 1.00 71.06 95 ALA A O 1
ATOM 720 N N . ALA A 1 96 ? 13.396 -5.168 -37.153 1.00 62.16 96 ALA A N 1
ATOM 721 C CA . ALA A 1 96 ? 13.803 -4.394 -38.325 1.00 62.16 96 ALA A CA 1
ATOM 722 C C . ALA A 1 96 ? 15.228 -4.748 -38.794 1.00 62.16 96 ALA A C 1
ATOM 724 O O . ALA A 1 96 ? 15.457 -4.954 -39.984 1.00 62.16 96 ALA A O 1
ATOM 725 N N . LYS A 1 97 ? 16.199 -4.891 -37.877 1.00 57.84 97 LYS A N 1
ATOM 726 C CA . LYS A 1 97 ? 17.557 -5.362 -38.222 1.00 57.84 97 LYS A CA 1
ATOM 727 C C . LYS A 1 97 ? 17.578 -6.799 -38.753 1.00 57.84 97 LYS A C 1
ATOM 729 O O . LYS A 1 97 ? 18.436 -7.110 -39.579 1.00 57.84 97 LYS A O 1
ATOM 734 N N . GLY A 1 98 ? 16.669 -7.659 -38.291 1.00 56.12 98 GLY A N 1
ATOM 735 C CA . GLY A 1 98 ? 16.462 -9.002 -38.834 1.00 56.12 98 GLY A CA 1
ATOM 736 C C . GLY A 1 98 ? 15.923 -8.961 -40.264 1.00 56.12 98 GLY A C 1
ATOM 737 O O . GLY A 1 98 ? 16.488 -9.605 -41.144 1.00 56.12 98 GLY A O 1
ATOM 738 N N . PHE A 1 99 ? 14.910 -8.130 -40.517 1.00 48.28 99 PHE A N 1
ATOM 739 C CA . PHE A 1 99 ? 14.301 -7.935 -41.836 1.00 48.28 99 PHE A CA 1
ATOM 740 C C . PHE A 1 99 ? 15.333 -7.476 -42.882 1.00 48.28 99 PHE A C 1
ATOM 742 O O . PHE A 1 99 ? 15.535 -8.144 -43.894 1.00 48.28 99 PHE A O 1
ATOM 749 N N . TRP A 1 100 ? 16.112 -6.428 -42.580 1.00 50.91 100 TRP A N 1
ATOM 750 C CA . TRP A 1 100 ? 17.188 -5.936 -43.461 1.00 50.91 100 TRP A CA 1
ATOM 751 C C . TRP A 1 100 ? 18.370 -6.911 -43.649 1.00 50.91 100 TRP A C 1
ATOM 753 O O . TRP A 1 100 ? 19.242 -6.664 -44.489 1.00 50.91 100 TRP A O 1
ATOM 763 N N . ARG A 1 101 ? 18.436 -8.001 -42.869 1.00 44.88 101 ARG A N 1
ATOM 764 C CA . ARG A 1 101 ? 19.394 -9.104 -43.059 1.00 44.88 101 ARG A C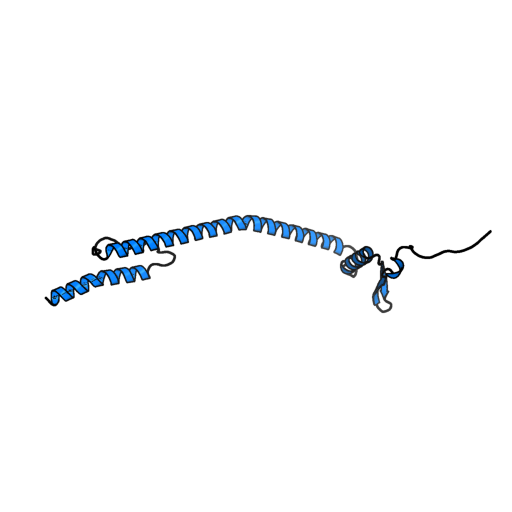A 1
ATOM 765 C C . ARG A 1 101 ? 18.807 -10.262 -43.866 1.00 44.88 101 ARG A C 1
ATOM 767 O O . ARG A 1 101 ? 19.526 -10.803 -44.698 1.00 44.88 101 ARG A O 1
ATOM 774 N N . ALA A 1 102 ? 17.536 -10.609 -43.664 1.00 49.34 102 ALA A N 1
ATOM 775 C CA . ALA A 1 102 ? 16.873 -11.719 -44.355 1.00 49.34 102 ALA A CA 1
ATOM 776 C C . ALA A 1 102 ? 16.865 -11.554 -45.888 1.00 49.34 102 ALA A C 1
ATOM 778 O O . ALA A 1 102 ? 17.018 -12.529 -46.616 1.00 49.34 102 ALA A O 1
ATOM 779 N N . GLU A 1 103 ? 16.773 -10.316 -46.380 1.00 49.69 103 GLU A N 1
ATOM 780 C CA . GLU A 1 103 ? 16.758 -10.004 -47.817 1.00 49.69 103 GLU A CA 1
ATOM 781 C C . GLU A 1 103 ? 18.137 -10.141 -48.507 1.00 49.69 103 GLU A C 1
ATOM 783 O O . GLU A 1 103 ? 18.237 -10.089 -49.733 1.00 49.69 103 GLU A O 1
ATOM 788 N N . ARG A 1 104 ? 19.240 -10.335 -47.762 1.00 46.47 104 ARG A N 1
ATOM 789 C CA . ARG A 1 104 ? 20.591 -10.469 -48.342 1.00 46.47 104 ARG A CA 1
ATOM 790 C C . ARG A 1 104 ? 21.238 -11.831 -48.083 1.00 46.47 104 ARG A C 1
ATOM 792 O O . ARG A 1 104 ? 22.175 -11.942 -47.302 1.00 46.47 104 ARG A O 1
ATOM 799 N N . ARG A 1 105 ? 20.834 -12.766 -48.955 1.00 43.00 105 ARG A N 1
ATOM 800 C CA . ARG A 1 105 ? 21.446 -14.066 -49.308 1.00 43.00 105 ARG A CA 1
ATOM 801 C C . ARG A 1 105 ? 21.258 -15.231 -48.324 1.00 43.00 105 ARG A C 1
ATOM 803 O O . ARG A 1 105 ? 21.689 -15.196 -47.184 1.00 43.00 105 ARG A O 1
ATOM 810 N N . GLY A 1 106 ? 20.692 -16.299 -48.894 1.00 48.12 106 GLY A N 1
ATOM 811 C CA . GLY A 1 106 ? 21.143 -17.696 -48.839 1.00 48.12 106 GLY A CA 1
ATOM 812 C C . GLY A 1 106 ? 21.947 -18.207 -47.638 1.00 48.12 106 GLY A C 1
ATOM 813 O O . GLY A 1 106 ? 23.102 -17.845 -47.465 1.00 48.12 106 GLY A O 1
ATOM 814 N N . SER A 1 107 ? 21.353 -19.200 -46.967 1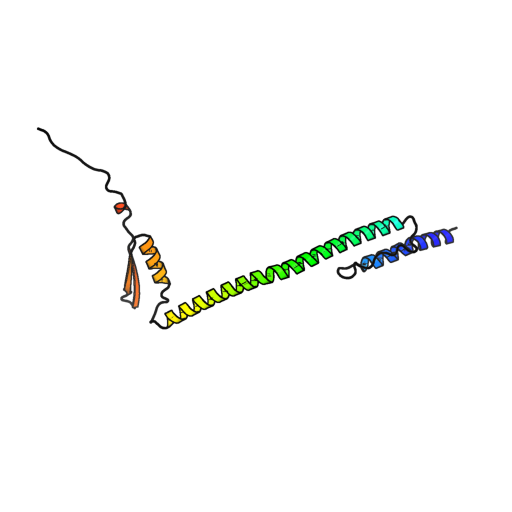.00 55.00 107 SER A N 1
ATOM 815 C CA . SER A 1 107 ? 21.979 -20.249 -46.144 1.00 55.00 107 SER A CA 1
ATOM 816 C C . SER A 1 107 ? 22.946 -19.814 -45.027 1.00 55.00 107 SER A C 1
ATOM 818 O O . SER A 1 107 ? 24.139 -19.620 -45.235 1.00 55.00 107 SER A O 1
ATOM 820 N N . GLY A 1 108 ? 22.427 -19.787 -43.793 1.00 52.94 108 GLY A N 1
ATOM 821 C CA . GLY A 1 108 ? 23.200 -19.601 -42.558 1.00 52.94 108 GLY A CA 1
ATOM 822 C C . GLY A 1 108 ? 22.889 -18.275 -41.860 1.00 52.94 108 GLY A C 1
ATOM 823 O O . GLY A 1 108 ? 23.020 -17.206 -42.442 1.00 52.94 108 GLY A O 1
ATOM 824 N N . SER A 1 109 ? 22.485 -18.310 -40.583 1.00 58.09 109 SER A N 1
ATOM 825 C CA . SER A 1 109 ? 21.874 -17.148 -39.899 1.00 58.09 109 SER A CA 1
ATOM 826 C C . SER A 1 109 ? 22.811 -15.963 -39.592 1.00 58.09 109 SER A C 1
ATOM 828 O O . SER A 1 109 ? 22.404 -15.012 -38.923 1.00 58.09 109 SER A O 1
ATOM 830 N N . GLY A 1 110 ? 24.073 -15.999 -40.036 1.00 58.84 110 GLY A N 1
ATOM 831 C CA . GLY A 1 110 ? 25.039 -14.893 -39.955 1.00 58.84 110 GLY A CA 1
ATOM 832 C C . GLY A 1 110 ? 25.463 -14.448 -38.546 1.00 58.84 110 GLY A C 1
ATOM 833 O O . GLY A 1 110 ? 26.323 -13.579 -38.416 1.00 58.84 110 GLY A O 1
ATOM 834 N N . LEU A 1 111 ? 24.879 -15.010 -37.483 1.00 65.94 111 LEU A N 1
ATOM 835 C CA . LEU A 1 111 ? 25.170 -14.650 -36.091 1.00 65.94 111 LEU A CA 1
ATOM 836 C C . LEU A 1 111 ? 26.291 -15.504 -35.491 1.00 65.94 111 LEU A C 1
ATOM 838 O O . LEU A 1 111 ? 27.185 -14.952 -34.856 1.00 65.94 111 LEU A O 1
ATOM 842 N N . GLY A 1 112 ? 26.288 -16.820 -35.738 1.00 70.31 112 GLY A N 1
ATOM 843 C CA . GLY A 1 112 ? 27.307 -17.737 -35.210 1.00 70.31 112 GLY A CA 1
ATOM 844 C C . GLY A 1 112 ? 28.722 -17.344 -35.642 1.00 70.31 112 GLY A C 1
ATOM 845 O O . GLY A 1 112 ? 29.577 -17.090 -34.796 1.00 70.31 112 GLY A O 1
ATOM 846 N N . LEU A 1 113 ? 28.944 -17.184 -36.952 1.00 77.69 113 LEU A N 1
ATOM 847 C CA . LEU A 1 113 ? 30.247 -16.777 -37.486 1.00 77.69 113 LEU A CA 1
ATOM 848 C C . LEU A 1 113 ? 30.664 -15.372 -37.019 1.00 77.69 113 LEU A C 1
ATOM 850 O O . LEU A 1 113 ? 31.829 -15.167 -36.700 1.00 77.69 113 LEU A O 1
ATOM 854 N N . ALA A 1 114 ? 29.729 -14.422 -36.905 1.00 77.62 114 ALA A N 1
ATOM 855 C CA . ALA A 1 114 ? 30.036 -13.073 -36.421 1.00 77.62 114 ALA A CA 1
ATOM 856 C C . ALA A 1 114 ? 30.500 -13.057 -34.951 1.00 77.62 114 ALA A C 1
ATOM 858 O O . ALA A 1 114 ? 31.351 -12.246 -34.586 1.00 77.62 114 ALA A O 1
ATOM 859 N N . ILE A 1 115 ? 29.969 -13.954 -34.111 1.00 82.50 115 ILE A N 1
ATOM 860 C CA . ILE A 1 115 ? 30.439 -14.143 -32.732 1.00 82.50 115 ILE A CA 1
ATOM 861 C C . ILE A 1 115 ? 31.818 -14.814 -32.740 1.00 82.50 115 ILE A C 1
ATOM 863 O O . ILE A 1 115 ? 32.741 -14.285 -32.126 1.00 82.50 115 ILE A O 1
ATOM 867 N N . VAL A 1 116 ? 31.987 -15.921 -33.473 1.00 83.50 116 VAL A N 1
ATOM 868 C CA . VAL A 1 116 ? 33.264 -16.657 -33.557 1.00 83.50 116 VAL A CA 1
ATOM 869 C C . VAL A 1 116 ? 34.395 -15.761 -34.061 1.00 83.50 116 VAL A C 1
ATOM 871 O O . VAL A 1 116 ? 35.432 -15.677 -33.410 1.00 83.50 116 VAL A O 1
ATOM 874 N N . GLN A 1 117 ? 34.184 -15.030 -35.158 1.00 84.50 117 GLN A N 1
ATOM 875 C CA . GLN A 1 117 ? 35.166 -14.102 -35.720 1.00 84.50 117 GLN A CA 1
ATOM 876 C C . GLN A 1 117 ? 35.562 -13.023 -34.705 1.00 84.50 117 GLN A C 1
ATOM 878 O O . GLN A 1 117 ? 36.748 -12.777 -34.499 1.00 84.50 117 GLN A O 1
ATOM 883 N N . ARG A 1 118 ? 34.585 -12.415 -34.019 1.00 84.62 118 ARG A N 1
ATOM 884 C CA . ARG A 1 118 ? 34.849 -11.360 -33.032 1.00 84.62 118 ARG A CA 1
ATOM 885 C C . ARG A 1 118 ? 35.604 -11.880 -31.809 1.00 84.62 118 ARG A C 1
ATOM 887 O O . ARG A 1 118 ? 36.499 -11.191 -31.326 1.00 84.62 118 ARG A O 1
ATOM 894 N N . THR A 1 119 ? 35.281 -13.084 -31.338 1.00 87.69 119 THR A N 1
ATOM 895 C CA . THR A 1 119 ? 36.010 -13.747 -30.249 1.00 87.69 119 THR A CA 1
ATOM 896 C C . THR A 1 119 ? 37.432 -14.100 -30.673 1.00 87.69 119 THR A C 1
ATOM 898 O O . THR A 1 119 ? 38.357 -13.797 -29.927 1.00 87.69 119 THR A O 1
ATOM 901 N N . MET A 1 120 ? 37.634 -14.670 -31.866 1.00 90.50 120 MET A N 1
ATOM 902 C CA . MET A 1 120 ? 38.969 -15.020 -32.372 1.00 90.50 120 MET A CA 1
ATOM 903 C C . MET A 1 120 ? 39.863 -13.784 -32.492 1.00 90.50 120 MET A C 1
ATOM 905 O O . MET A 1 120 ? 40.919 -13.747 -31.866 1.00 90.50 120 MET A O 1
ATOM 909 N N . THR A 1 121 ? 39.410 -12.730 -33.182 1.00 85.44 121 THR A N 1
ATOM 910 C CA . THR A 1 121 ? 40.200 -11.498 -33.349 1.00 85.44 121 THR A CA 1
ATOM 911 C C . THR A 1 121 ? 40.530 -10.831 -32.009 1.00 85.44 121 THR A C 1
ATOM 913 O O . THR A 1 121 ? 41.638 -10.331 -31.840 1.00 85.44 121 THR A O 1
ATOM 916 N N . ALA A 1 122 ? 39.621 -10.865 -31.026 1.00 86.25 122 ALA A N 1
ATOM 917 C CA . ALA A 1 122 ? 39.884 -10.335 -29.684 1.00 86.25 122 ALA A CA 1
ATOM 918 C C . ALA A 1 122 ? 40.978 -11.103 -28.913 1.00 86.25 122 ALA A C 1
ATOM 920 O O . ALA A 1 122 ? 41.601 -10.529 -28.024 1.00 86.25 122 ALA A O 1
ATOM 921 N N . HIS A 1 123 ? 41.229 -12.369 -29.261 1.00 85.06 123 HIS A N 1
ATOM 922 C CA . HIS A 1 123 ? 42.269 -13.216 -28.663 1.00 85.06 123 HIS A CA 1
ATOM 923 C C . HIS A 1 123 ? 43.494 -13.393 -29.581 1.00 85.06 123 HIS A C 1
ATOM 925 O O . HIS A 1 123 ? 44.288 -14.303 -29.365 1.00 85.06 123 HIS A O 1
ATOM 931 N N . GLY A 1 124 ? 43.646 -12.565 -30.624 1.00 84.88 124 GLY A N 1
ATOM 932 C CA . GLY A 1 124 ? 44.750 -12.669 -31.589 1.00 84.88 124 GLY A CA 1
ATOM 933 C C . GLY A 1 124 ? 44.692 -13.900 -32.506 1.00 84.88 124 GLY A C 1
ATOM 934 O O . GLY A 1 124 ? 45.672 -14.201 -33.181 1.00 84.88 124 GLY A O 1
ATOM 935 N N . GLY A 1 125 ? 43.566 -14.617 -32.523 1.00 87.75 125 GLY A N 1
ATOM 936 C CA . GLY A 1 125 ? 43.317 -15.758 -33.399 1.00 87.75 125 GLY A CA 1
ATOM 937 C C . GLY A 1 125 ? 42.585 -15.383 -34.689 1.00 87.75 125 GLY A C 1
ATOM 938 O O . GLY A 1 125 ? 42.000 -14.303 -34.819 1.00 87.75 125 GLY A O 1
ATOM 939 N N . THR A 1 126 ? 42.566 -16.323 -35.629 1.00 88.62 126 THR A N 1
ATOM 940 C CA . THR A 1 126 ? 41.942 -16.189 -36.954 1.00 88.62 126 THR A CA 1
ATOM 941 C C . THR A 1 126 ? 40.968 -17.339 -37.206 1.00 88.62 126 THR A C 1
ATOM 943 O O . THR A 1 126 ? 41.185 -18.457 -36.744 1.00 88.62 126 THR A O 1
ATOM 946 N N . VAL A 1 127 ? 39.893 -17.076 -37.952 1.00 85.75 127 VAL A N 1
ATOM 947 C CA . VAL A 1 127 ? 38.944 -18.096 -38.425 1.00 85.75 127 VAL A CA 1
ATOM 948 C C . VAL A 1 127 ? 38.939 -18.139 -39.952 1.00 85.75 127 VAL A C 1
ATOM 950 O O . VAL A 1 127 ? 38.904 -17.094 -40.601 1.00 85.75 127 VAL A O 1
ATOM 953 N N . ILE A 1 128 ? 38.971 -19.347 -40.508 1.00 83.44 128 ILE A N 1
ATOM 954 C CA . ILE A 1 128 ? 38.880 -19.647 -41.940 1.00 83.44 128 ILE A CA 1
ATOM 955 C C . ILE A 1 128 ? 37.584 -20.437 -42.161 1.00 83.44 128 ILE A C 1
ATOM 957 O O . ILE A 1 128 ? 37.216 -21.271 -41.329 1.00 83.44 128 ILE A O 1
ATOM 961 N N . VAL A 1 129 ? 36.877 -20.141 -43.253 1.00 80.19 129 VAL A N 1
ATOM 962 C CA . VAL A 1 129 ? 35.620 -20.800 -43.632 1.00 80.19 129 VAL A CA 1
ATOM 963 C C . VAL A 1 129 ? 35.732 -21.268 -45.074 1.00 80.19 129 VAL A C 1
ATOM 965 O O . VAL A 1 129 ? 36.002 -20.456 -45.957 1.00 80.19 129 VAL A O 1
ATOM 968 N N . GLU A 1 130 ? 35.520 -22.559 -45.294 1.00 76.50 130 GLU A N 1
ATOM 969 C CA . GLU A 1 130 ? 35.629 -23.225 -46.595 1.00 76.50 130 GLU A CA 1
ATOM 970 C C . GLU A 1 130 ? 34.435 -24.164 -46.795 1.00 76.50 130 GLU A C 1
ATOM 972 O O . GLU A 1 130 ? 33.840 -24.630 -45.821 1.00 76.50 130 GLU A O 1
ATOM 977 N N . ASP A 1 131 ? 34.075 -24.467 -48.040 1.00 74.25 131 ASP A N 1
ATOM 978 C CA . ASP A 1 131 ? 33.047 -25.471 -48.320 1.00 74.25 131 ASP A CA 1
ATOM 979 C C . ASP A 1 131 ? 33.618 -26.883 -48.098 1.00 74.25 131 ASP A C 1
ATOM 981 O O . ASP A 1 131 ? 34.681 -27.238 -48.609 1.00 74.25 131 ASP A O 1
ATOM 985 N N . ALA A 1 132 ? 32.916 -27.702 -47.316 1.00 73.75 132 ALA A N 1
ATOM 986 C CA . ALA A 1 132 ? 33.305 -29.081 -47.047 1.00 73.75 132 ALA A CA 1
ATOM 987 C C . ALA A 1 132 ? 32.991 -29.984 -48.252 1.00 73.75 132 ALA A C 1
ATOM 989 O O . ALA A 1 132 ? 31.918 -29.881 -48.849 1.00 73.75 132 ALA A O 1
ATOM 990 N N . VAL A 1 133 ? 33.903 -30.915 -48.557 1.00 69.38 133 VAL A N 1
ATOM 991 C CA . VAL A 1 133 ? 33.835 -31.818 -49.727 1.00 69.38 133 VAL A CA 1
ATOM 992 C C . VAL A 1 133 ? 32.526 -32.623 -49.786 1.00 69.38 133 VAL A C 1
ATOM 994 O O . VAL A 1 133 ? 31.985 -32.825 -50.870 1.00 69.38 133 VAL A O 1
ATOM 997 N N . ASP A 1 134 ? 31.983 -33.010 -48.629 1.00 68.62 134 ASP A N 1
ATOM 998 C CA . ASP A 1 134 ? 30.748 -33.802 -48.510 1.00 68.62 134 ASP A CA 1
ATOM 999 C C . ASP A 1 134 ? 29.455 -32.955 -48.461 1.00 68.62 134 ASP A C 1
ATOM 1001 O O . ASP A 1 134 ? 28.367 -33.484 -48.230 1.00 68.62 134 ASP A O 1
ATOM 1005 N N . GLY A 1 135 ? 29.551 -31.638 -48.677 1.00 58.06 135 GLY A N 1
ATOM 1006 C CA . GLY A 1 135 ? 28.426 -30.703 -48.620 1.00 58.06 135 GLY A CA 1
ATOM 1007 C C . GLY A 1 135 ? 28.189 -30.143 -47.216 1.00 58.06 135 GLY A C 1
ATOM 1008 O O . GLY A 1 135 ? 27.526 -30.742 -46.373 1.00 58.06 135 GLY A O 1
ATOM 1009 N N . GLY A 1 136 ? 28.703 -28.940 -46.970 1.00 68.19 136 GLY A N 1
ATOM 1010 C CA . GLY A 1 136 ? 28.597 -28.235 -45.693 1.00 68.19 136 GLY A CA 1
ATOM 1011 C C . GLY A 1 136 ? 29.641 -27.126 -45.608 1.00 68.19 136 GLY A C 1
ATOM 1012 O O . GLY A 1 136 ? 30.316 -26.850 -46.592 1.00 68.19 136 GLY A O 1
ATOM 1013 N N . ALA A 1 137 ? 29.806 -26.518 -44.434 1.00 72.12 137 ALA A N 1
ATOM 1014 C CA . ALA A 1 137 ? 30.869 -25.546 -44.187 1.00 72.12 137 ALA A CA 1
ATOM 1015 C C . ALA A 1 137 ? 31.895 -26.118 -43.198 1.00 72.12 137 ALA A C 1
ATOM 1017 O O . ALA A 1 137 ? 31.540 -26.538 -42.094 1.00 72.12 137 ALA A O 1
ATOM 1018 N N . CYS A 1 138 ? 33.162 -26.121 -43.600 1.00 74.62 138 CYS A N 1
ATOM 1019 C CA . CYS A 1 138 ? 34.310 -26.363 -42.742 1.00 74.62 138 CYS A CA 1
ATOM 1020 C C . CYS A 1 138 ? 34.713 -25.050 -42.053 1.00 74.62 138 CYS A C 1
ATOM 1022 O O . CYS A 1 138 ? 34.773 -23.995 -42.687 1.00 74.62 138 CYS A O 1
ATOM 1024 N N . PHE A 1 139 ? 35.000 -25.114 -40.753 1.00 81.88 139 PHE A N 1
ATOM 1025 C CA . PHE A 1 139 ? 35.420 -23.965 -39.951 1.00 81.88 139 PHE A CA 1
ATOM 1026 C C . PHE A 1 139 ? 36.735 -24.295 -39.249 1.00 81.88 139 PHE A C 1
ATOM 1028 O O . PHE A 1 139 ? 36.758 -25.104 -38.322 1.00 81.88 139 PHE A O 1
ATOM 1035 N N . GLN A 1 140 ? 37.823 -23.651 -39.663 1.00 85.38 140 GLN A N 1
ATOM 1036 C CA . GLN A 1 140 ? 39.137 -23.824 -39.048 1.00 85.38 140 GLN A CA 1
ATOM 1037 C C . GLN A 1 140 ? 39.469 -22.610 -38.179 1.00 85.38 140 GLN A C 1
ATOM 1039 O O . GLN A 1 140 ? 39.380 -21.466 -38.626 1.00 85.38 140 GLN A O 1
ATOM 1044 N N . LEU A 1 141 ? 39.852 -22.858 -36.926 1.00 89.50 141 LEU A N 1
ATOM 1045 C CA . LEU A 1 141 ? 40.219 -21.826 -35.959 1.00 89.50 141 LEU A CA 1
ATOM 1046 C C . LEU A 1 141 ? 41.713 -21.937 -35.652 1.00 89.50 141 LEU A C 1
ATOM 1048 O O . LEU A 1 141 ? 42.195 -22.999 -35.260 1.00 89.50 141 LEU A O 1
ATOM 1052 N N . VAL A 1 142 ? 42.439 -20.840 -35.841 1.00 89.12 142 VAL A N 1
ATOM 1053 C CA . VAL A 1 142 ? 43.883 -20.735 -35.614 1.00 89.12 142 VAL A CA 1
ATOM 1054 C C . VAL A 1 142 ? 44.111 -19.820 -34.418 1.00 89.12 142 VAL A C 1
ATOM 1056 O O . VAL A 1 142 ? 43.771 -18.639 -34.464 1.00 89.12 142 VAL A O 1
ATOM 1059 N N . PHE A 1 143 ? 44.683 -20.367 -33.350 1.00 90.12 143 PHE A N 1
ATOM 1060 C CA . PHE A 1 143 ? 45.038 -19.626 -32.140 1.00 90.12 143 PHE A CA 1
ATOM 1061 C C . PHE A 1 143 ? 46.509 -19.181 -32.201 1.00 90.12 143 PHE A C 1
ATOM 1063 O O . PHE A 1 143 ? 47.321 -19.899 -32.790 1.00 90.12 143 PHE A O 1
ATOM 1070 N N . PRO A 1 144 ? 46.875 -18.030 -31.610 1.00 83.38 144 PRO A N 1
ATOM 1071 C CA . PRO A 1 144 ? 48.270 -17.614 -31.529 1.00 83.38 144 PRO A CA 1
ATOM 1072 C C . PRO A 1 144 ? 49.067 -18.542 -30.602 1.00 83.38 144 PRO A C 1
ATOM 1074 O O . PRO A 1 144 ? 48.555 -19.024 -29.590 1.00 83.38 144 PRO A O 1
ATOM 1077 N N . ASP A 1 145 ? 50.332 -18.774 -30.946 1.00 79.69 145 ASP A N 1
ATOM 1078 C CA . ASP A 1 145 ? 51.248 -19.608 -30.165 1.00 79.69 145 ASP A CA 1
ATOM 1079 C C . ASP A 1 145 ? 51.614 -18.917 -28.834 1.00 79.69 145 ASP A C 1
ATOM 1081 O O . ASP A 1 145 ? 52.231 -17.845 -28.855 1.00 79.69 145 ASP A O 1
ATOM 1085 N N . PRO A 1 146 ? 51.281 -19.504 -27.666 1.00 64.62 146 PRO A N 1
ATOM 1086 C CA . PRO A 1 146 ? 51.559 -18.886 -26.373 1.00 64.62 146 PRO A CA 1
ATOM 1087 C C . PRO A 1 146 ? 53.058 -18.690 -26.096 1.00 64.62 146 PRO A C 1
ATOM 1089 O O . PRO A 1 146 ? 53.403 -17.828 -25.287 1.00 64.62 146 PRO A O 1
ATOM 1092 N N . LEU A 1 147 ? 53.952 -19.436 -26.758 1.00 62.78 147 LEU A N 1
ATOM 1093 C CA . LEU A 1 147 ? 55.401 -19.318 -26.569 1.00 62.78 147 LEU A CA 1
ATOM 1094 C C . LEU A 1 147 ? 56.022 -18.139 -27.336 1.00 62.78 147 LEU A C 1
ATOM 1096 O O . LEU A 1 147 ? 57.124 -17.714 -26.993 1.00 62.78 147 LEU A O 1
ATOM 1100 N N . GLN A 1 148 ? 55.319 -17.561 -28.316 1.00 61.62 148 GLN A N 1
ATOM 1101 C CA . GLN A 1 148 ? 55.795 -16.395 -29.079 1.00 61.62 148 GLN A CA 1
ATOM 1102 C C . GLN A 1 148 ? 55.462 -15.050 -28.409 1.00 61.62 148 GLN A C 1
ATOM 1104 O O . GLN A 1 148 ? 55.990 -14.015 -28.808 1.00 61.62 148 GLN A O 1
ATOM 1109 N N . THR A 1 149 ? 54.636 -15.049 -27.357 1.00 55.12 149 THR A N 1
ATOM 1110 C CA . THR A 1 149 ? 54.253 -13.836 -26.604 1.00 55.12 149 THR A CA 1
ATOM 1111 C C . THR A 1 149 ? 55.259 -13.468 -25.498 1.00 55.12 149 THR A C 1
ATOM 1113 O O . THR A 1 149 ? 55.093 -12.456 -24.816 1.00 55.12 149 THR A O 1
ATOM 1116 N N . ALA A 1 150 ? 56.309 -14.269 -25.288 1.00 50.03 150 ALA A N 1
ATOM 1117 C CA . ALA A 1 150 ? 57.386 -13.937 -24.359 1.00 50.03 150 ALA A CA 1
ATOM 1118 C C . ALA A 1 150 ? 58.301 -12.846 -24.963 1.00 50.03 150 ALA A C 1
ATOM 1120 O O . ALA A 1 150 ? 58.794 -13.021 -26.079 1.00 50.03 150 ALA A O 1
ATOM 1121 N N . PRO A 1 151 ? 58.565 -11.722 -24.267 1.00 48.56 151 PRO A N 1
ATOM 1122 C CA . PRO A 1 151 ? 59.415 -10.664 -24.806 1.00 48.56 151 PRO A CA 1
ATOM 1123 C C . PRO A 1 151 ? 60.860 -11.148 -24.998 1.00 48.56 151 PRO A C 1
ATOM 1125 O O . PRO A 1 151 ? 61.412 -11.837 -24.138 1.00 48.56 151 PRO A O 1
ATOM 1128 N N . MET A 1 152 ? 61.499 -10.726 -26.097 1.00 49.81 152 MET A N 1
ATOM 1129 C CA . MET A 1 152 ? 62.926 -10.954 -26.379 1.00 49.81 152 MET A CA 1
ATOM 1130 C C . MET A 1 152 ? 63.827 -10.256 -25.343 1.00 49.81 152 MET A C 1
ATOM 1132 O O . MET A 1 152 ? 64.340 -9.163 -25.578 1.00 49.81 152 MET A O 1
ATOM 1136 N N . ALA A 1 153 ? 64.022 -10.889 -24.187 1.00 54.34 153 ALA A N 1
ATOM 1137 C CA . ALA A 1 153 ? 64.793 -10.334 -23.079 1.00 54.34 153 ALA A CA 1
ATOM 1138 C C . ALA A 1 153 ? 65.604 -11.394 -22.303 1.00 54.34 153 ALA A C 1
ATOM 1140 O O . ALA A 1 153 ? 65.560 -11.408 -21.077 1.00 54.34 153 ALA A O 1
ATOM 1141 N N . ALA A 1 154 ? 66.369 -12.256 -22.994 1.00 52.47 154 ALA A N 1
ATOM 1142 C CA . ALA A 1 154 ? 67.557 -12.928 -22.430 1.00 52.47 154 ALA A CA 1
ATOM 1143 C C . ALA A 1 154 ? 68.407 -13.668 -23.491 1.00 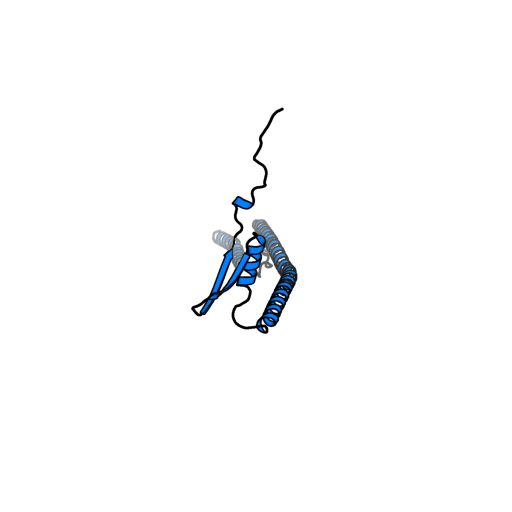52.47 154 ALA A C 1
ATOM 1145 O O . ALA A 1 154 ? 67.876 -14.471 -24.250 1.00 52.47 154 ALA A O 1
ATOM 1146 N N . GLY A 1 155 ? 69.737 -13.486 -23.438 1.00 41.12 155 GLY A N 1
ATOM 1147 C CA . GLY A 1 155 ? 70.745 -14.347 -24.089 1.00 41.12 155 GLY A CA 1
ATOM 1148 C C . GLY A 1 155 ? 71.205 -13.903 -25.493 1.00 41.12 155 GLY A C 1
ATOM 1149 O O . GLY A 1 155 ? 70.392 -13.777 -26.395 1.00 41.12 155 GLY A O 1
ATOM 1150 N N . GLY A 1 156 ? 72.498 -13.675 -25.759 1.00 36.38 156 GLY A N 1
ATOM 1151 C CA . GLY A 1 156 ? 73.663 -13.721 -24.865 1.00 36.38 156 GLY A CA 1
ATOM 1152 C C . GLY A 1 156 ? 74.973 -13.293 -25.558 1.00 36.38 156 GLY A C 1
ATOM 1153 O O . GLY A 1 156 ? 75.032 -13.171 -26.777 1.00 36.38 156 GLY A O 1
ATOM 1154 N N . ALA A 1 157 ? 76.016 -13.054 -24.755 1.00 48.50 157 ALA A N 1
ATOM 1155 C CA . ALA A 1 157 ? 77.418 -12.817 -25.160 1.00 48.50 157 ALA A CA 1
ATOM 1156 C C . ALA A 1 157 ? 78.051 -14.104 -25.792 1.00 48.50 157 ALA A C 1
ATOM 1158 O O . ALA A 1 157 ? 77.380 -15.137 -25.708 1.00 48.50 157 ALA A O 1
ATOM 1159 N N . PRO A 1 158 ? 79.307 -14.152 -26.338 1.00 56.38 158 PRO A N 1
ATOM 1160 C CA . PRO A 1 158 ? 80.484 -13.341 -25.957 1.00 56.38 158 PRO A CA 1
ATOM 1161 C C . PRO A 1 158 ? 81.537 -13.022 -27.067 1.00 56.38 158 PRO A C 1
ATOM 1163 O O . PRO A 1 158 ? 81.300 -13.229 -28.251 1.00 56.38 158 PRO A O 1
ATOM 1166 N N . HIS A 1 159 ? 82.746 -12.639 -26.596 1.00 44.09 159 HIS A N 1
ATOM 1167 C CA . HIS A 1 159 ? 84.087 -12.717 -27.232 1.00 44.09 159 HIS A CA 1
ATOM 1168 C C . HIS A 1 159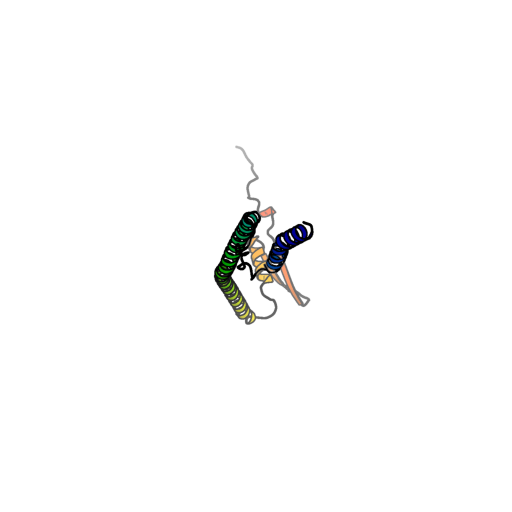 ? 84.533 -11.543 -28.150 1.00 44.09 159 HIS A C 1
ATOM 1170 O O . HIS A 1 159 ? 83.710 -10.963 -28.842 1.00 44.09 159 HIS A O 1
ATOM 1176 N N . VAL A 1 160 ? 85.819 -11.125 -28.189 1.00 47.03 160 VAL A N 1
ATOM 1177 C CA . VAL A 1 160 ? 87.025 -11.535 -27.408 1.00 47.03 160 VAL A CA 1
ATOM 1178 C C . VAL A 1 160 ? 88.062 -10.383 -27.244 1.00 47.03 160 VAL A C 1
ATOM 1180 O O . VAL A 1 160 ? 87.828 -9.263 -27.680 1.00 47.03 160 VAL A O 1
ATOM 1183 N N . ARG A 1 161 ? 89.189 -10.677 -26.571 1.00 44.47 161 ARG A N 1
ATOM 1184 C CA . ARG A 1 161 ? 90.405 -9.865 -26.319 1.00 44.47 161 ARG A CA 1
ATOM 1185 C C . ARG A 1 161 ? 91.059 -9.198 -27.548 1.00 44.47 161 ARG A C 1
ATOM 1187 O O . ARG A 1 161 ? 91.245 -9.870 -28.560 1.00 44.47 161 ARG A O 1
ATOM 1194 N N . SER A 1 162 ? 91.681 -8.037 -27.309 1.00 56.91 162 SER A N 1
ATOM 1195 C CA . SER A 1 162 ? 93.154 -7.875 -27.368 1.00 56.91 162 SER A CA 1
ATOM 1196 C C . SER A 1 162 ? 93.603 -6.744 -26.446 1.00 56.91 162 SER A C 1
ATOM 1198 O O . SER A 1 162 ? 93.168 -5.605 -26.720 1.00 56.91 162 SER A O 1
#